Protein AF-A0A1L9NI85-F1 (afdb_monomer)

Mean predicted aligned error: 7.77 Å

Secondary structure (DSSP, 8-state):
--TT----HHHHHHHHHHHHHHHHHHHHHTTT------HHHHHHHHHHHTT---HHHHHHHHHHHHHHTT-TT-HHHHS-HHHHHHHHHHHHHHHHT----SS-GGGGGT--HHHHHHHHHHHHHHHHHHHHHHHHTTTSPPP-SHHHHHHHHHHHHHHHHHHHHHH-TT---

Solvent-accessible surface area (backbone atoms only — not comparable to full-atom values): 10188 Å² total; per-residue (Å²): 128,87,91,81,77,86,72,50,73,68,55,49,54,52,51,50,54,51,51,55,51,51,51,52,49,52,38,59,74,48,71,67,60,82,83,77,80,67,30,66,67,55,31,53,53,49,35,58,73,69,68,53,90,49,64,69,37,54,52,42,21,49,53,42,57,59,51,34,74,74,37,93,82,41,50,78,81,77,47,56,40,57,45,54,19,48,23,25,45,58,51,21,25,61,75,72,67,51,84,71,72,86,75,76,62,52,50,84,61,79,33,53,71,65,60,38,51,51,46,42,53,55,52,60,45,45,60,59,50,50,50,51,52,52,59,71,45,57,96,51,83,80,63,87,47,70,68,50,39,52,53,50,52,52,52,50,51,54,51,54,58,49,52,56,49,69,77,45,80,81,79,74,136

Nearest PDB structures (foldseek):
  8bya-assembly1_B  TM=6.685E-01  e=4.775E-02  Homo sapiens
  6kvg-assembly1_A  TM=7.499E-01  e=9.444E-02  Homo sapiens
  8s0d-assembly1_F  TM=5.934E-01  e=5.499E-01  Homo sapiens
  8tno-assembly1_A  TM=3.853E-01  e=4.503E+00  synthetic construct
  1yvi-assembly1_A  TM=2.267E-01  e=9.979E+00  Oryza sativa

pLDDT: mean 89.38, std 11.85, range [40.28, 98.25]

Organism: Aspergillus tubingensis (strain CBS 134.48) (NCBI:txid767770)

Radius of gyration: 22.57 Å; Cα contacts (8 Å, |Δi|>4): 112; chains: 1; bounding box: 52×56×50 Å

InterPro domains:
  IPR036915 Cyclin-like superfamily [SSF47954] (38-139)
  IPR043198 Cyclin/Cyclin-like subunit Ssn8 [PTHR10026] (11-125)

Foldseek 3Di:
DPPPDDDDPVNVVVVVVVVVVVVVVVCVVVVVPPDDDALLVVLVVVCVVQVPPDPQLSVQLVVLSVLLCVFPVVLRVPDDSLLSSLLSSVLSCVVVVNDTDPDPVSVVSVYDPVSSVVNNVRSVCSVVVVVVVCVVCPVHDDDPDPVSVVVVVVVVVVVVVVVVCVVCVPDDD

Structure (mmCIF, N/CA/C/O backbone):
data_AF-A0A1L9NI85-F1
#
_entry.id   AF-A0A1L9NI85-F1
#
loop_
_atom_site.group_PDB
_atom_site.id
_atom_site.type_symbol
_atom_site.label_atom_id
_atom_site.label_alt_id
_atom_site.label_comp_id
_atom_site.label_asym_id
_atom_site.label_entity_id
_atom_site.label_seq_id
_atom_site.pdbx_PDB_ins_code
_atom_site.Cartn_x
_atom_site.Cartn_y
_atom_site.Cartn_z
_atom_site.occupancy
_atom_site.B_iso_or_equiv
_atom_site.auth_seq_id
_atom_site.auth_comp_id
_atom_site.auth_asym_id
_atom_site.auth_atom_id
_atom_site.pdbx_PDB_model_num
ATOM 1 N N . MET A 1 1 ? 30.232 18.236 -6.571 1.00 40.28 1 MET A N 1
ATOM 2 C CA . MET A 1 1 ? 29.540 17.845 -7.820 1.00 40.28 1 MET A CA 1
ATOM 3 C C . MET A 1 1 ? 29.720 16.343 -7.967 1.00 40.28 1 MET A C 1
ATOM 5 O O . MET A 1 1 ? 30.781 15.890 -7.560 1.00 40.28 1 MET A O 1
ATOM 9 N N . PRO A 1 2 ? 28.742 15.550 -8.432 1.00 54.28 2 PRO A N 1
ATOM 10 C CA . PRO A 1 2 ? 28.998 14.132 -8.658 1.00 54.28 2 PRO A CA 1
ATOM 11 C C . PRO A 1 2 ? 29.964 14.009 -9.848 1.00 54.28 2 PRO A C 1
ATOM 13 O O . PRO A 1 2 ? 29.634 14.435 -10.948 1.00 54.28 2 PRO A O 1
ATOM 16 N N . GLU A 1 3 ? 31.172 13.499 -9.606 1.00 55.34 3 GLU A N 1
ATOM 17 C CA . GLU A 1 3 ? 32.305 13.498 -10.553 1.00 55.34 3 GLU A CA 1
ATOM 18 C C . GLU A 1 3 ? 32.257 12.370 -11.604 1.00 55.34 3 GLU A C 1
ATOM 20 O O . GLU A 1 3 ? 33.180 12.236 -12.399 1.00 55.34 3 GLU A O 1
ATOM 25 N N . SER A 1 4 ? 31.208 11.541 -11.631 1.00 56.03 4 SER A N 1
ATOM 26 C CA . SER A 1 4 ? 31.224 10.272 -12.379 1.00 56.03 4 SER A CA 1
ATOM 27 C C . SER A 1 4 ? 30.097 10.068 -13.396 1.00 56.03 4 SER A C 1
ATOM 29 O O . SER A 1 4 ? 30.007 8.986 -13.972 1.00 56.03 4 SER A O 1
ATOM 31 N N . TYR A 1 5 ? 29.249 11.067 -13.660 1.00 62.16 5 TYR A N 1
ATOM 32 C CA . TYR A 1 5 ? 28.158 10.930 -14.634 1.00 62.16 5 TYR A CA 1
ATOM 33 C C . TYR A 1 5 ? 28.272 11.971 -15.752 1.00 62.16 5 TYR A C 1
ATOM 35 O O . TYR A 1 5 ? 27.658 13.036 -15.709 1.00 62.16 5 TYR A O 1
ATOM 43 N N . HIS A 1 6 ? 29.097 11.662 -16.754 1.00 68.62 6 HIS A N 1
ATOM 44 C CA . HIS A 1 6 ? 29.185 12.424 -17.997 1.00 68.62 6 HIS A CA 1
ATOM 45 C C . HIS A 1 6 ? 28.263 11.792 -19.047 1.00 68.62 6 HIS A C 1
ATOM 47 O O . HIS A 1 6 ? 28.628 10.815 -19.693 1.00 68.62 6 HIS A O 1
ATOM 53 N N . LEU A 1 7 ? 27.062 12.349 -19.208 1.00 76.38 7 LEU A N 1
ATOM 54 C CA . LEU A 1 7 ? 26.191 12.078 -20.356 1.00 76.38 7 LEU A CA 1
ATOM 55 C C . LEU A 1 7 ? 26.631 12.945 -21.533 1.00 76.38 7 LEU A 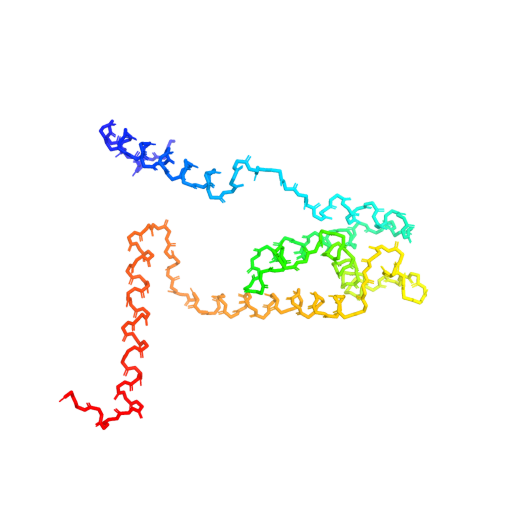C 1
ATOM 57 O O . LEU A 1 7 ? 26.810 14.154 -21.371 1.00 76.38 7 LEU A O 1
ATOM 61 N N . THR A 1 8 ? 26.757 12.359 -22.722 1.00 87.00 8 THR A N 1
ATOM 62 C CA . THR A 1 8 ? 26.893 13.172 -23.935 1.00 87.00 8 THR A CA 1
ATOM 63 C C . THR A 1 8 ? 25.572 13.896 -24.219 1.00 87.00 8 THR A C 1
ATOM 65 O O . THR A 1 8 ? 24.501 13.417 -23.836 1.00 87.00 8 THR A O 1
ATOM 68 N N . GLU A 1 9 ? 25.609 15.046 -24.904 1.00 86.00 9 GLU A N 1
ATOM 69 C CA . GLU A 1 9 ? 24.370 15.721 -25.331 1.00 86.00 9 GLU A CA 1
ATOM 70 C C . GLU A 1 9 ? 23.488 14.789 -26.177 1.00 86.00 9 GLU A C 1
ATOM 72 O O . GLU A 1 9 ? 22.269 14.769 -26.010 1.00 86.00 9 GLU A O 1
ATOM 77 N N . GLY A 1 10 ? 24.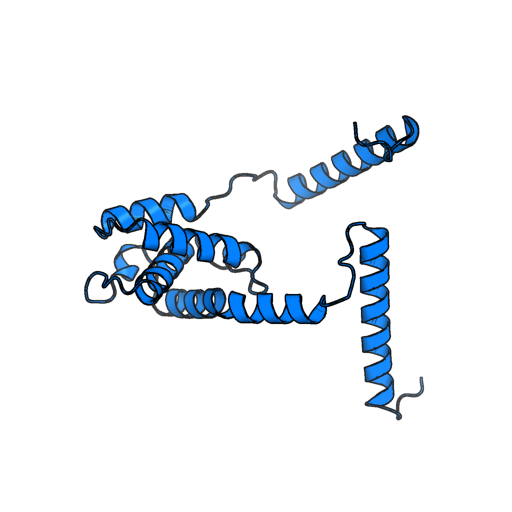102 13.969 -27.039 1.00 90.38 10 GLY A N 1
ATOM 78 C CA . GLY A 1 10 ? 23.397 12.979 -27.853 1.00 90.38 10 GLY A CA 1
ATOM 79 C C . GLY A 1 10 ? 22.656 11.943 -27.007 1.00 90.38 10 GLY A C 1
ATOM 80 O O . GLY A 1 10 ? 21.459 11.727 -27.213 1.00 90.38 10 GLY A O 1
ATOM 81 N N . ASP A 1 11 ? 23.330 11.365 -26.011 1.00 88.12 11 ASP A N 1
ATOM 82 C CA . ASP A 1 11 ? 22.733 10.374 -25.110 1.00 88.12 11 ASP A CA 1
ATOM 83 C C . ASP A 1 11 ? 21.637 10.991 -24.238 1.00 88.12 11 ASP A C 1
ATOM 85 O O . ASP A 1 11 ? 20.581 10.387 -24.043 1.00 88.12 11 ASP A O 1
ATOM 89 N N . TYR A 1 12 ? 21.840 12.223 -23.763 1.00 89.31 12 TYR A N 1
ATOM 90 C CA . TYR A 1 12 ? 20.821 12.964 -23.024 1.00 89.31 12 TYR A CA 1
ATOM 91 C C . TYR A 1 12 ? 19.552 13.157 -23.864 1.00 89.31 12 TYR A C 1
ATOM 93 O O . TYR A 1 12 ? 18.442 12.867 -23.404 1.00 89.31 12 TYR A O 1
ATOM 101 N N . HIS A 1 13 ? 19.698 13.612 -25.113 1.00 93.19 13 HIS A N 1
ATOM 102 C CA . HIS A 1 13 ? 18.565 13.788 -26.017 1.00 93.19 13 HIS A CA 1
ATOM 103 C C . HIS A 1 13 ? 17.859 12.461 -26.315 1.00 93.19 13 HIS A C 1
ATOM 105 O O . HIS A 1 13 ? 16.625 12.418 -26.300 1.00 93.19 13 HIS A O 1
ATOM 111 N N . ALA A 1 14 ? 18.614 11.380 -26.522 1.00 92.50 14 ALA A N 1
ATOM 112 C CA . ALA A 1 14 ? 18.058 10.049 -26.739 1.00 92.50 14 ALA A CA 1
ATOM 113 C C . ALA A 1 14 ? 17.253 9.554 -25.521 1.00 92.50 14 ALA A C 1
ATOM 115 O O . ALA A 1 14 ? 16.086 9.181 -25.669 1.00 92.50 14 ALA A O 1
ATOM 116 N N . GLN A 1 15 ? 17.814 9.627 -24.308 1.00 90.56 15 GLN A N 1
ATOM 117 C CA . GLN A 1 15 ? 17.128 9.219 -23.073 1.00 90.56 15 GLN A CA 1
ATOM 118 C C . GLN A 1 15 ? 15.877 10.061 -22.801 1.00 90.56 15 GLN A C 1
ATOM 120 O O . GLN A 1 15 ? 14.836 9.527 -22.414 1.00 90.56 15 GLN A O 1
ATOM 125 N N . ARG A 1 16 ? 15.932 11.370 -23.070 1.00 94.19 16 ARG A N 1
ATOM 126 C CA . ARG A 1 16 ? 14.770 12.258 -22.939 1.00 94.19 16 ARG A CA 1
ATOM 127 C C . ARG A 1 16 ? 13.625 11.846 -23.866 1.00 94.19 16 ARG A C 1
ATOM 129 O O . ARG A 1 16 ? 12.470 11.867 -23.448 1.00 94.19 16 ARG A O 1
ATOM 136 N N . LEU A 1 17 ? 13.919 11.475 -25.113 1.00 96.56 17 LEU A N 1
ATOM 137 C CA . LEU A 1 17 ? 12.899 10.999 -26.056 1.00 96.56 17 LEU A CA 1
ATOM 138 C C . LEU A 1 17 ? 12.264 9.680 -25.595 1.00 96.56 17 LEU A C 1
ATOM 140 O O . LEU A 1 17 ? 11.051 9.512 -25.724 1.00 96.56 17 LEU A O 1
ATOM 144 N N . ILE A 1 18 ? 13.060 8.774 -25.019 1.00 94.94 18 ILE A N 1
ATOM 145 C CA . ILE A 1 18 ? 12.561 7.528 -24.423 1.00 94.94 18 ILE A CA 1
ATOM 146 C C . ILE A 1 18 ? 11.624 7.835 -23.248 1.00 94.94 18 ILE A C 1
ATOM 148 O O . ILE A 1 18 ? 10.513 7.307 -23.210 1.00 94.94 18 ILE A O 1
ATOM 152 N N . LEU A 1 19 ? 12.018 8.734 -22.341 1.00 95.19 19 LEU A N 1
ATOM 153 C CA . LEU A 1 19 ? 11.204 9.128 -21.188 1.00 95.19 19 LEU A CA 1
ATOM 154 C C . LEU A 1 19 ? 9.847 9.706 -21.616 1.00 95.19 19 LEU A C 1
ATOM 156 O O . LEU A 1 19 ? 8.816 9.256 -21.123 1.00 95.19 19 LEU A O 1
ATOM 160 N N . LEU A 1 20 ? 9.826 10.623 -22.589 1.00 97.56 20 LEU A N 1
ATOM 161 C CA . LEU A 1 20 ? 8.582 11.209 -23.117 1.00 97.56 20 LEU A CA 1
ATOM 162 C C . LEU A 1 20 ? 7.678 10.166 -23.790 1.00 97.56 20 LEU A C 1
ATOM 164 O O . LEU A 1 20 ? 6.447 10.234 -23.705 1.00 97.56 20 LEU A O 1
ATOM 168 N N . ARG A 1 21 ? 8.278 9.180 -24.466 1.00 97.75 21 ARG A N 1
ATOM 169 C CA . ARG A 1 21 ? 7.533 8.064 -25.057 1.00 97.75 21 ARG A CA 1
ATOM 170 C C . ARG A 1 21 ? 6.901 7.191 -23.975 1.00 97.75 21 ARG A C 1
ATOM 172 O O . ARG A 1 21 ? 5.728 6.848 -24.107 1.00 97.75 21 ARG A O 1
ATOM 179 N N . ILE A 1 22 ? 7.651 6.841 -22.931 1.00 97.19 22 ILE A N 1
ATOM 180 C CA . ILE A 1 22 ? 7.150 6.052 -21.797 1.00 97.19 22 ILE A CA 1
ATOM 181 C C . ILE A 1 22 ? 6.030 6.810 -21.081 1.00 97.19 22 ILE A C 1
ATOM 183 O O . ILE A 1 22 ? 4.962 6.244 -20.866 1.00 97.19 22 ILE A O 1
ATOM 187 N N . GLU A 1 23 ? 6.220 8.099 -20.800 1.00 97.62 23 GLU A N 1
ATOM 188 C CA . GLU A 1 23 ? 5.194 8.964 -20.207 1.00 97.62 23 GLU A CA 1
ATOM 189 C C . GLU A 1 23 ? 3.902 8.950 -21.035 1.00 97.62 23 GLU A C 1
ATOM 191 O O . GLU A 1 23 ? 2.816 8.719 -20.504 1.00 97.62 23 GLU A O 1
ATOM 196 N N . SER A 1 24 ? 4.015 9.090 -22.358 1.00 97.88 24 SER A N 1
ATOM 197 C CA . SER A 1 24 ? 2.861 9.027 -23.262 1.00 97.88 24 SER A CA 1
ATOM 198 C C . SER A 1 24 ? 2.148 7.670 -23.216 1.00 97.88 24 SER A C 1
ATOM 200 O O . SER A 1 24 ? 0.922 7.613 -23.317 1.00 97.88 24 SER A O 1
ATOM 202 N N . ILE A 1 25 ? 2.892 6.568 -23.072 1.00 98.25 25 ILE A N 1
ATOM 203 C CA . ILE A 1 25 ? 2.319 5.223 -22.925 1.00 98.25 25 ILE A CA 1
ATOM 204 C C . ILE A 1 25 ? 1.574 5.109 -21.591 1.00 98.25 25 ILE A C 1
ATOM 206 O O . ILE A 1 25 ? 0.432 4.648 -21.589 1.00 98.25 25 ILE A O 1
ATOM 210 N N . ILE A 1 26 ? 2.169 5.574 -20.487 1.00 97.62 26 ILE A N 1
ATOM 211 C CA . ILE A 1 26 ? 1.551 5.564 -19.153 1.00 97.62 26 ILE A CA 1
ATOM 212 C C . ILE A 1 26 ? 0.247 6.368 -19.176 1.00 97.62 26 ILE A C 1
ATOM 214 O O . ILE A 1 26 ? -0.807 5.831 -18.840 1.00 97.62 26 ILE A O 1
ATOM 218 N N . LEU A 1 27 ? 0.281 7.614 -19.657 1.00 97.94 27 LEU A N 1
ATOM 219 C CA . LEU A 1 27 ? -0.897 8.485 -19.721 1.00 97.94 27 LEU A CA 1
ATOM 220 C C . LEU A 1 27 ? -2.023 7.880 -20.563 1.00 97.94 27 LEU A C 1
ATOM 222 O O . LEU A 1 27 ? -3.176 7.877 -20.137 1.00 97.94 27 LEU A O 1
ATOM 226 N N . ARG A 1 28 ? -1.702 7.319 -21.735 1.00 97.75 28 ARG A N 1
ATOM 227 C CA . ARG A 1 28 ? -2.702 6.657 -22.586 1.00 97.75 28 ARG A CA 1
ATOM 228 C C . ARG A 1 28 ? -3.290 5.415 -21.927 1.00 97.75 28 ARG A C 1
ATOM 230 O O . ARG A 1 28 ? -4.490 5.195 -22.047 1.00 97.75 28 ARG A O 1
ATOM 237 N N . THR A 1 29 ? -2.467 4.627 -21.239 1.00 97.44 29 THR A N 1
ATOM 238 C CA . THR A 1 29 ? -2.911 3.415 -20.533 1.00 97.44 29 THR A CA 1
ATOM 239 C C . THR A 1 29 ? -3.854 3.758 -19.384 1.00 97.44 29 THR A C 1
ATOM 241 O O . THR A 1 29 ? -4.860 3.086 -19.194 1.00 97.44 29 THR A O 1
ATOM 244 N N . LEU A 1 30 ? -3.584 4.858 -18.678 1.00 95.62 30 LEU A N 1
ATOM 245 C CA . LEU A 1 30 ? -4.450 5.389 -17.625 1.00 95.62 30 LEU A CA 1
ATOM 246 C C . LEU A 1 30 ? -5.695 6.121 -18.164 1.00 95.62 30 LEU A C 1
ATOM 248 O O . LEU A 1 30 ? -6.474 6.663 -17.383 1.00 95.62 30 LEU A O 1
ATOM 252 N N . GLY A 1 31 ? -5.879 6.213 -19.488 1.00 96.81 31 GLY A N 1
ATOM 253 C CA . GLY A 1 31 ? -6.958 7.005 -20.085 1.00 96.81 31 GLY A CA 1
ATOM 254 C C . GLY A 1 31 ? -6.879 8.492 -19.724 1.00 96.81 31 GLY A C 1
ATOM 255 O O . GLY A 1 31 ? -7.906 9.158 -19.647 1.00 96.81 31 GLY A O 1
ATOM 256 N N . PHE A 1 32 ? -5.669 9.000 -19.467 1.00 96.25 32 PHE A N 1
ATOM 257 C CA . PHE A 1 32 ? -5.383 10.340 -18.945 1.00 96.25 32 PHE A CA 1
ATOM 258 C C . PHE A 1 32 ? -6.016 10.644 -17.576 1.00 96.25 32 PHE A C 1
ATOM 260 O O . PHE A 1 32 ? -6.039 11.800 -17.153 1.00 96.25 32 PHE A O 1
ATOM 267 N N . ASN A 1 33 ? -6.480 9.626 -16.846 1.00 95.44 33 ASN A N 1
ATOM 268 C CA . ASN A 1 33 ? -6.904 9.784 -15.465 1.00 95.44 33 ASN A CA 1
ATOM 269 C C . ASN A 1 33 ? -5.701 9.641 -14.522 1.00 95.44 33 ASN A C 1
ATOM 271 O O . ASN A 1 33 ? -5.273 8.537 -14.195 1.00 95.44 33 ASN A O 1
ATOM 275 N N . THR A 1 34 ? -5.159 10.775 -14.083 1.00 94.94 34 THR A N 1
ATOM 276 C CA . THR A 1 34 ? -4.056 10.838 -13.112 1.00 94.94 34 THR A CA 1
ATOM 277 C C . THR A 1 34 ? -4.535 11.128 -11.689 1.00 94.94 34 THR A C 1
ATOM 279 O O . THR A 1 34 ? -3.716 11.361 -10.801 1.00 94.94 34 THR A O 1
ATOM 282 N N . HIS A 1 35 ? -5.851 11.177 -11.461 1.00 93.19 35 HIS A N 1
ATOM 283 C CA . HIS A 1 35 ? -6.402 11.429 -10.139 1.00 93.19 35 HIS A CA 1
ATOM 284 C C . HIS A 1 35 ? -6.348 10.150 -9.301 1.00 93.19 35 HIS A C 1
ATOM 286 O O . HIS A 1 35 ? -6.956 9.138 -9.650 1.00 93.19 35 HIS A O 1
ATOM 292 N N . VAL A 1 36 ? -5.668 10.219 -8.159 1.00 89.75 36 VAL A N 1
ATOM 293 C CA . VAL A 1 36 ? -5.587 9.123 -7.190 1.00 89.75 36 VAL A CA 1
ATOM 294 C C . VAL A 1 36 ? -6.193 9.560 -5.862 1.00 89.75 36 VAL A C 1
ATOM 296 O O . VAL A 1 36 ? -5.901 10.643 -5.359 1.00 89.75 36 VAL A O 1
ATOM 299 N N . ALA A 1 37 ? -7.042 8.712 -5.287 1.00 88.25 37 ALA A N 1
ATOM 300 C CA . ALA A 1 37 ? -7.563 8.898 -3.939 1.00 88.25 37 ALA A CA 1
ATOM 301 C C . ALA A 1 37 ? -6.706 8.077 -2.969 1.00 88.25 37 ALA A C 1
ATOM 303 O O . ALA A 1 37 ? -6.763 6.849 -2.971 1.00 88.25 37 ALA A O 1
ATOM 304 N N . LEU A 1 38 ? -5.879 8.752 -2.168 1.00 91.12 38 LEU A N 1
ATOM 305 C CA . LEU A 1 38 ? -4.997 8.087 -1.210 1.00 91.12 38 LEU A CA 1
ATOM 306 C C . LEU A 1 38 ? -5.696 7.891 0.148 1.00 91.12 38 LEU A C 1
ATOM 308 O O . LEU A 1 38 ? -6.373 8.806 0.626 1.00 91.12 38 LEU A O 1
ATOM 312 N N . PRO A 1 39 ? -5.505 6.736 0.811 1.00 96.06 39 PRO A N 1
ATOM 313 C CA . PRO A 1 39 ? -6.169 6.413 2.073 1.00 96.06 39 PRO A CA 1
ATOM 314 C C . PRO A 1 39 ? -5.641 7.224 3.266 1.00 96.06 39 PRO A C 1
ATOM 316 O O . PRO A 1 39 ? -6.297 7.274 4.299 1.00 96.06 39 PRO A O 1
ATOM 319 N N . HIS A 1 40 ? -4.483 7.882 3.155 1.00 96.19 40 HIS A N 1
ATOM 320 C CA . HIS A 1 40 ? -3.806 8.560 4.270 1.00 96.19 40 HIS A CA 1
ATOM 321 C C . HIS A 1 40 ? -4.635 9.679 4.900 1.00 96.19 40 HIS A C 1
ATOM 323 O O . HIS A 1 40 ? -4.793 9.727 6.119 1.00 96.19 40 HIS A O 1
ATOM 329 N N . THR A 1 41 ? -5.191 10.573 4.080 1.00 94.31 41 THR A N 1
ATOM 330 C CA . THR A 1 41 ? -6.040 11.665 4.578 1.00 94.31 41 THR A CA 1
ATOM 331 C C . THR A 1 41 ? -7.329 11.116 5.181 1.00 94.31 41 THR A C 1
ATOM 333 O O . THR A 1 41 ? -7.733 11.555 6.254 1.00 94.31 41 THR A O 1
ATOM 336 N N . ILE A 1 42 ? -7.923 10.109 4.535 1.00 95.56 42 ILE A N 1
ATOM 337 C CA . ILE A 1 42 ? -9.132 9.426 5.010 1.00 95.56 42 ILE A CA 1
ATOM 338 C C . ILE A 1 42 ? -8.878 8.793 6.383 1.00 95.56 42 ILE A C 1
ATOM 340 O O . ILE A 1 42 ? -9.666 8.983 7.306 1.00 95.56 42 ILE A O 1
ATOM 344 N N . ALA A 1 43 ? -7.741 8.116 6.557 1.00 96.69 43 ALA A N 1
ATOM 345 C CA . ALA A 1 43 ? -7.373 7.474 7.810 1.00 96.69 43 ALA A CA 1
ATOM 346 C C . ALA A 1 43 ? -7.214 8.480 8.960 1.00 96.69 43 ALA A C 1
ATOM 348 O O . ALA A 1 43 ? -7.666 8.214 10.072 1.00 96.69 43 ALA A O 1
ATOM 349 N N . LEU A 1 44 ? -6.633 9.658 8.703 1.00 94.94 44 LEU A N 1
ATOM 350 C CA . LEU A 1 44 ? -6.564 10.724 9.709 1.00 94.94 44 LEU A CA 1
ATOM 351 C C . LEU A 1 44 ? -7.955 11.225 10.104 1.00 94.94 44 LEU A C 1
ATOM 353 O O . LEU A 1 44 ? -8.223 11.393 11.293 1.00 94.94 44 LEU A O 1
ATOM 357 N N . THR A 1 45 ? -8.848 11.428 9.132 1.00 94.94 45 THR A N 1
ATOM 358 C CA . THR A 1 45 ? -10.237 11.813 9.409 1.00 94.94 45 THR A CA 1
ATOM 359 C C . THR A 1 45 ? -10.953 10.742 10.229 1.00 94.94 45 THR A C 1
ATOM 361 O O . THR A 1 45 ? -11.589 11.069 11.225 1.00 94.94 45 THR A O 1
ATOM 364 N N . TYR A 1 46 ? -10.797 9.462 9.891 1.00 95.75 46 TYR A N 1
ATOM 365 C CA . TYR A 1 46 ? -11.425 8.365 10.632 1.00 95.75 46 TYR A CA 1
ATOM 366 C C . TYR A 1 46 ? -10.878 8.233 12.056 1.00 95.75 46 TYR A C 1
ATOM 368 O O . TYR A 1 46 ? -11.658 8.064 12.989 1.00 95.75 46 TYR A O 1
ATOM 376 N N . LEU A 1 47 ? -9.565 8.393 12.264 1.00 94.94 47 LEU A N 1
ATOM 377 C CA . LEU A 1 47 ? -8.971 8.434 13.607 1.00 94.94 47 LEU A CA 1
ATOM 378 C C . LEU A 1 47 ? -9.550 9.572 14.460 1.00 94.94 47 LEU A C 1
ATOM 380 O O . LEU A 1 47 ? -9.819 9.375 15.646 1.00 94.94 47 LEU A O 1
ATOM 384 N N . GLN A 1 48 ? -9.776 10.745 13.859 1.00 93.00 48 GLN A N 1
ATOM 385 C CA . GLN A 1 48 ? -10.431 11.870 14.528 1.00 93.00 48 GLN A CA 1
ATOM 386 C C . GLN A 1 48 ? -11.891 11.550 14.867 1.00 93.00 48 GLN A C 1
ATOM 388 O O . GLN A 1 48 ? -12.310 11.781 16.000 1.00 93.00 48 GLN A O 1
ATOM 393 N N . THR A 1 49 ? -12.649 10.976 13.927 1.00 93.12 49 THR A N 1
ATOM 394 C CA . THR A 1 49 ? -14.045 10.557 14.138 1.00 93.12 49 THR A CA 1
ATOM 395 C C . THR A 1 49 ? -14.172 9.510 15.246 1.00 93.12 49 THR A C 1
ATOM 397 O O . THR A 1 49 ? -15.093 9.585 16.054 1.00 93.12 49 THR A O 1
ATOM 400 N N . LEU A 1 50 ? -13.227 8.571 15.331 1.00 92.44 50 LEU A N 1
ATOM 401 C CA . LEU A 1 50 ? -13.166 7.549 16.382 1.00 92.44 50 LEU A CA 1
ATOM 402 C C . LEU A 1 50 ? -12.671 8.089 17.733 1.00 92.44 50 LEU A C 1
ATOM 404 O O . LEU A 1 50 ? -12.632 7.343 18.710 1.00 92.44 50 LEU A O 1
ATOM 408 N N . GLY A 1 51 ? -12.272 9.362 17.805 1.00 90.00 51 GLY A N 1
ATOM 409 C CA . GLY A 1 51 ? -11.779 9.976 19.032 1.00 90.00 51 GLY A CA 1
ATOM 410 C C . GLY A 1 51 ? -10.453 9.384 19.510 1.00 90.00 51 GLY A C 1
ATOM 411 O O . GLY A 1 51 ? -10.247 9.254 20.714 1.00 90.00 51 GLY A O 1
ATOM 412 N N . VAL A 1 52 ? -9.556 9.011 18.588 1.00 86.19 52 VAL A N 1
ATOM 413 C CA . VAL A 1 52 ? -8.239 8.431 18.899 1.00 86.19 52 VAL A CA 1
ATOM 414 C C . VAL A 1 52 ? -7.156 9.515 18.800 1.00 86.19 52 VAL A C 1
ATOM 416 O O . VAL A 1 52 ? -6.624 9.754 17.717 1.00 86.19 52 VAL A O 1
ATOM 419 N N . PRO A 1 53 ? -6.753 10.171 19.908 1.00 72.94 53 PRO A N 1
ATOM 420 C CA . PRO A 1 53 ? -5.767 11.257 19.878 1.00 72.94 53 PRO A CA 1
ATOM 421 C C . PRO A 1 53 ? -4.305 10.771 19.809 1.00 72.94 53 PRO A C 1
ATOM 423 O O . PRO A 1 53 ? -3.383 11.539 20.079 1.00 72.94 53 PRO A O 1
ATOM 426 N N . SER A 1 54 ? -4.058 9.494 19.503 1.00 83.56 54 SER A N 1
ATOM 427 C CA . SER A 1 54 ? -2.721 8.899 19.589 1.00 83.56 54 SER A CA 1
ATOM 428 C C . SER A 1 54 ? -1.915 9.112 18.308 1.00 83.56 54 SER A C 1
ATOM 430 O O . SER A 1 54 ? -2.166 8.469 17.286 1.00 83.56 54 SER A O 1
ATOM 432 N N . SER A 1 55 ? -0.881 9.954 18.387 1.00 90.62 55 SER A N 1
ATOM 433 C CA . SER A 1 55 ? 0.108 10.109 17.312 1.00 90.62 55 SER A CA 1
ATOM 434 C C . SER A 1 55 ? 0.816 8.792 16.988 1.00 90.62 55 SER A C 1
ATOM 436 O O . SER A 1 55 ? 1.098 8.529 15.824 1.00 90.62 55 SER A O 1
ATOM 438 N N . ALA A 1 56 ? 1.029 7.923 17.982 1.00 95.12 56 ALA A N 1
ATOM 439 C CA . ALA A 1 56 ? 1.626 6.605 17.775 1.00 95.12 56 ALA A CA 1
ATOM 440 C C . ALA A 1 56 ? 0.754 5.707 16.881 1.00 95.12 56 ALA A C 1
ATOM 442 O O . ALA A 1 56 ? 1.275 5.048 15.984 1.00 95.12 56 ALA A O 1
ATOM 443 N N . VAL A 1 57 ? -0.573 5.725 17.071 1.00 96.06 57 VAL A N 1
ATOM 444 C CA . VAL A 1 57 ? -1.500 4.994 16.189 1.00 96.06 57 VAL A CA 1
ATOM 445 C C . VAL A 1 57 ? -1.467 5.590 14.786 1.00 96.06 57 VAL A C 1
ATOM 447 O O . VAL A 1 57 ? -1.334 4.842 13.826 1.00 96.06 57 VAL A O 1
ATOM 450 N N . ALA A 1 58 ? -1.520 6.918 14.651 1.00 96.25 58 ALA A N 1
ATOM 451 C CA . ALA A 1 58 ? -1.472 7.575 13.344 1.00 96.25 58 ALA A CA 1
ATOM 452 C C . ALA A 1 58 ? -0.179 7.261 12.568 1.00 96.25 58 ALA A C 1
ATOM 454 O O . ALA A 1 58 ? -0.228 6.960 11.378 1.00 96.25 58 ALA A O 1
ATOM 455 N N . HIS A 1 59 ? 0.974 7.267 13.241 1.00 97.12 59 HIS A N 1
ATOM 456 C CA . HIS A 1 59 ? 2.246 6.873 12.633 1.00 97.12 59 HIS A CA 1
ATOM 457 C C . HIS A 1 59 ? 2.196 5.421 12.157 1.00 97.12 59 HIS A C 1
ATOM 459 O O . HIS A 1 59 ? 2.526 5.133 11.008 1.00 97.12 59 HIS A O 1
ATOM 465 N N . ARG A 1 60 ? 1.703 4.516 13.008 1.00 97.50 60 ARG A N 1
ATOM 466 C CA . ARG A 1 60 ? 1.633 3.094 12.677 1.00 97.50 60 ARG A CA 1
ATOM 467 C C . ARG A 1 60 ? 0.641 2.789 11.550 1.00 97.50 60 ARG A C 1
ATOM 469 O O . ARG A 1 60 ? 0.901 1.933 10.712 1.00 97.50 60 ARG A O 1
ATOM 476 N N . VAL A 1 61 ? -0.457 3.537 11.474 1.00 98.00 61 VAL A N 1
ATOM 477 C CA . VAL A 1 61 ? -1.389 3.531 10.337 1.00 98.00 61 VAL A CA 1
ATOM 478 C C . VAL A 1 61 ? -0.658 3.868 9.039 1.00 98.00 61 VAL A C 1
ATOM 480 O O . VAL A 1 61 ? -0.772 3.134 8.060 1.00 98.00 61 VAL A O 1
ATOM 483 N N . PHE A 1 62 ? 0.133 4.942 9.029 1.00 97.44 62 PHE A N 1
ATOM 484 C CA . PHE A 1 62 ? 0.872 5.367 7.838 1.00 97.44 62 PHE A CA 1
ATOM 485 C C . PHE A 1 62 ? 1.930 4.341 7.427 1.00 97.44 62 PHE A C 1
ATOM 487 O O . PHE A 1 62 ? 2.103 4.095 6.236 1.00 97.44 62 PHE A O 1
ATOM 494 N N . GLU A 1 63 ? 2.602 3.703 8.387 1.00 97.38 63 GLU A N 1
ATOM 495 C CA . GLU A 1 63 ? 3.541 2.609 8.116 1.00 97.38 63 GLU A CA 1
ATOM 496 C C . GLU A 1 63 ? 2.861 1.441 7.385 1.00 97.38 63 GLU A C 1
ATOM 498 O O . GLU A 1 63 ? 3.388 0.964 6.375 1.00 97.38 63 GLU A O 1
ATOM 503 N N . HIS A 1 64 ? 1.667 1.028 7.828 1.00 98.00 64 HIS A N 1
ATOM 504 C CA . HIS A 1 64 ? 0.883 -0.015 7.153 1.00 98.00 64 HIS A CA 1
ATOM 505 C C . HIS A 1 64 ? 0.429 0.414 5.758 1.00 98.00 64 HIS A C 1
ATOM 507 O O . HIS A 1 64 ? 0.612 -0.334 4.797 1.00 98.00 64 HIS A O 1
ATOM 513 N N . LEU A 1 65 ? -0.103 1.632 5.615 1.00 97.62 65 LEU A N 1
ATOM 514 C CA . LEU A 1 65 ? -0.556 2.158 4.324 1.00 97.62 65 LEU A CA 1
ATOM 515 C C . LEU A 1 65 ? 0.586 2.292 3.310 1.00 97.62 65 LEU A C 1
ATOM 517 O O . LEU A 1 65 ? 0.388 1.991 2.133 1.00 97.62 65 LEU A O 1
ATOM 521 N N . ASN A 1 66 ? 1.769 2.721 3.751 1.00 96.56 66 ASN A N 1
ATOM 522 C CA . ASN A 1 66 ? 2.949 2.842 2.895 1.00 96.56 66 ASN A CA 1
ATOM 523 C C . ASN A 1 66 ? 3.484 1.468 2.488 1.00 96.56 66 ASN A C 1
ATOM 525 O O . ASN A 1 66 ? 3.821 1.260 1.326 1.00 96.56 66 ASN A O 1
ATOM 529 N N . SER A 1 67 ? 3.521 0.515 3.422 1.00 95.94 67 SER A N 1
ATOM 530 C CA . SER A 1 67 ? 3.973 -0.850 3.137 1.00 95.94 67 SER A CA 1
ATOM 531 C C . SER A 1 67 ? 3.026 -1.560 2.167 1.00 95.94 67 SER A C 1
ATOM 533 O O . SER A 1 67 ? 3.475 -2.252 1.259 1.00 95.94 67 SER A O 1
ATOM 535 N N . ALA A 1 68 ? 1.717 -1.333 2.291 1.00 95.88 68 ALA A N 1
ATOM 536 C CA . ALA A 1 68 ? 0.709 -1.925 1.417 1.00 95.88 68 ALA A CA 1
ATOM 537 C C . ALA A 1 68 ? 0.844 -1.521 -0.068 1.00 95.88 68 ALA A C 1
ATOM 539 O O . ALA A 1 68 ? 0.381 -2.271 -0.926 1.00 95.88 68 ALA A O 1
ATOM 540 N N . LEU A 1 69 ? 1.510 -0.402 -0.394 1.00 93.44 69 LEU A N 1
ATOM 541 C CA . LEU A 1 69 ? 1.840 -0.037 -1.784 1.00 93.44 69 LEU A CA 1
ATOM 542 C C . LEU A 1 69 ? 2.803 -1.033 -2.442 1.00 93.44 69 LEU A C 1
ATOM 544 O O . LEU A 1 69 ? 2.800 -1.181 -3.660 1.00 93.44 69 LEU A O 1
ATOM 548 N N . LEU A 1 70 ? 3.623 -1.708 -1.635 1.00 93.69 70 LEU A N 1
ATOM 549 C CA . LEU A 1 70 ? 4.597 -2.704 -2.077 1.00 93.69 70 LEU A CA 1
ATOM 550 C C . LEU A 1 70 ? 4.053 -4.133 -1.967 1.00 93.69 70 LEU A C 1
ATOM 552 O O . LEU A 1 70 ? 4.794 -5.088 -2.187 1.00 93.69 70 LEU A O 1
ATOM 556 N N . SER A 1 71 ? 2.779 -4.295 -1.594 1.00 93.44 71 SER A N 1
ATOM 557 C CA . SER A 1 71 ? 2.197 -5.618 -1.408 1.00 93.44 71 SER A CA 1
ATOM 558 C C . SER A 1 71 ? 2.072 -6.364 -2.735 1.00 93.44 71 SER A C 1
ATOM 560 O O . SER A 1 71 ? 1.451 -5.846 -3.670 1.00 93.44 71 SER A O 1
ATOM 562 N N . PRO A 1 72 ? 2.546 -7.624 -2.809 1.00 92.31 72 PRO A N 1
ATOM 563 C CA . PRO A 1 72 ? 2.334 -8.464 -3.983 1.00 92.31 72 PRO A CA 1
ATOM 564 C C . PRO A 1 72 ? 0.851 -8.808 -4.196 1.00 92.31 72 PRO A C 1
ATOM 566 O O . PRO A 1 72 ? 0.477 -9.234 -5.282 1.00 92.31 72 PRO A O 1
ATOM 569 N N . GLN A 1 73 ? -0.012 -8.603 -3.191 1.00 93.56 73 GLN A N 1
ATOM 570 C CA . GLN A 1 73 ? -1.459 -8.816 -3.308 1.00 93.56 73 GLN A CA 1
ATOM 571 C C . GLN A 1 73 ? -2.204 -7.618 -3.925 1.00 93.56 73 GLN A C 1
ATOM 573 O O . GLN A 1 73 ? -3.429 -7.646 -4.015 1.00 93.56 73 GLN A O 1
ATOM 578 N N . LEU A 1 74 ? -1.491 -6.562 -4.344 1.00 94.31 74 LEU A N 1
ATOM 579 C CA . LEU A 1 74 ? -2.049 -5.397 -5.046 1.00 94.31 74 LEU A CA 1
ATOM 580 C C . LEU A 1 74 ? -3.225 -4.738 -4.299 1.00 94.31 74 LEU A C 1
ATOM 582 O O . LEU A 1 74 ? -4.250 -4.394 -4.893 1.00 94.31 74 LEU A O 1
ATOM 586 N N . LEU A 1 75 ? -3.083 -4.549 -2.982 1.00 95.69 75 LEU A N 1
ATOM 587 C CA . LEU A 1 75 ? -4.165 -4.077 -2.104 1.00 95.69 75 LEU A CA 1
ATOM 588 C C . LEU A 1 75 ? -4.784 -2.744 -2.570 1.00 95.69 75 LEU A C 1
ATOM 590 O O . LEU A 1 75 ? -6.000 -2.588 -2.544 1.00 95.69 75 LEU A O 1
ATOM 594 N N . TYR A 1 76 ? -3.963 -1.816 -3.073 1.00 95.00 76 TYR A N 1
ATOM 595 C CA . TYR A 1 76 ? -4.407 -0.509 -3.586 1.00 95.00 76 TYR A CA 1
ATOM 596 C C . TYR A 1 76 ? -5.207 -0.567 -4.893 1.00 95.00 76 TYR A C 1
ATOM 598 O O . TYR A 1 76 ? -5.874 0.402 -5.240 1.00 95.00 76 TYR A O 1
ATOM 606 N N . VAL A 1 77 ? -5.119 -1.671 -5.636 1.00 92.50 77 VAL A N 1
ATOM 607 C CA . VAL A 1 77 ? -5.836 -1.856 -6.908 1.00 92.50 77 VAL A CA 1
ATOM 608 C C . VAL A 1 77 ? -7.117 -2.665 -6.700 1.00 92.50 77 VAL A C 1
ATOM 610 O O . VAL A 1 77 ? -8.049 -2.569 -7.492 1.00 92.50 77 VAL A O 1
ATOM 613 N N . THR A 1 78 ? -7.170 -3.459 -5.633 1.00 93.69 78 THR A N 1
ATOM 614 C CA . THR A 1 78 ? -8.272 -4.388 -5.356 1.00 93.69 78 THR A CA 1
ATOM 615 C C . THR A 1 78 ? -9.299 -3.836 -4.372 1.00 93.69 78 THR A C 1
ATOM 617 O O . THR A 1 78 ? -10.429 -4.309 -4.375 1.00 93.69 78 THR A O 1
ATOM 620 N N . HIS A 1 79 ? -8.939 -2.838 -3.559 1.00 95.69 79 HIS A N 1
ATOM 621 C CA . HIS A 1 79 ? -9.798 -2.317 -2.495 1.00 95.69 79 HIS A CA 1
ATOM 622 C C . HIS A 1 79 ? -9.934 -0.800 -2.549 1.00 95.69 79 HIS A C 1
ATOM 624 O O . HIS A 1 79 ? -9.041 -0.078 -2.997 1.00 95.69 79 HIS A O 1
ATOM 630 N N . GLN A 1 80 ? -11.064 -0.315 -2.041 1.00 95.94 80 GLN A N 1
ATOM 631 C CA . GLN A 1 80 ? -11.328 1.112 -1.949 1.00 95.94 80 GLN A CA 1
ATOM 632 C C . GLN A 1 80 ? -10.462 1.779 -0.860 1.00 95.94 80 GLN A C 1
ATOM 634 O O . GLN A 1 80 ? -10.123 1.149 0.150 1.00 95.94 80 GLN A O 1
ATOM 639 N N . PRO A 1 81 ? -10.124 3.075 -1.009 1.00 96.75 81 PRO A N 1
ATOM 640 C CA . PRO A 1 81 ? -9.303 3.798 -0.036 1.00 96.75 81 PRO A CA 1
ATOM 641 C C . PRO A 1 81 ? -9.871 3.825 1.392 1.00 96.75 81 PRO A C 1
ATOM 643 O O . PRO A 1 81 ? -9.097 3.811 2.350 1.00 96.75 81 PRO A O 1
ATOM 646 N N . ASN A 1 82 ? -11.199 3.836 1.562 1.00 97.06 82 ASN A N 1
ATOM 647 C CA . ASN A 1 82 ? -11.837 3.759 2.882 1.00 97.06 82 ASN A CA 1
ATOM 648 C C . ASN A 1 82 ? -11.528 2.423 3.578 1.00 97.06 82 ASN A C 1
ATOM 650 O O . ASN A 1 82 ? -11.125 2.426 4.740 1.00 97.06 82 ASN A O 1
ATOM 654 N N . ALA A 1 83 ? -11.615 1.300 2.858 1.00 97.81 83 ALA A N 1
ATOM 655 C CA . ALA A 1 83 ? -11.309 -0.024 3.393 1.00 97.81 83 ALA A CA 1
ATOM 656 C C . ALA A 1 83 ? -9.836 -0.150 3.815 1.00 97.81 83 ALA A C 1
ATOM 658 O O . ALA A 1 83 ? -9.540 -0.627 4.912 1.00 97.81 83 ALA A O 1
ATOM 659 N N . LEU A 1 84 ? -8.907 0.367 3.000 1.00 97.94 84 LEU A N 1
ATOM 660 C CA . LEU A 1 84 ? -7.478 0.422 3.338 1.00 97.94 84 LEU A CA 1
ATOM 661 C C . LEU A 1 84 ? -7.226 1.245 4.610 1.00 97.94 84 LEU A C 1
ATOM 663 O O . LEU A 1 84 ? -6.490 0.811 5.499 1.00 97.94 84 LEU A O 1
ATOM 667 N N . ALA A 1 85 ? -7.863 2.413 4.723 1.00 97.81 85 ALA A N 1
ATOM 668 C CA . ALA A 1 85 ? -7.769 3.259 5.908 1.00 97.81 85 ALA A CA 1
ATOM 669 C C . ALA A 1 85 ? -8.272 2.525 7.161 1.00 97.81 85 ALA A C 1
ATOM 671 O O . ALA A 1 85 ? -7.554 2.436 8.156 1.00 97.81 85 ALA A O 1
ATOM 672 N N . VAL A 1 86 ? -9.459 1.924 7.103 1.00 97.88 86 VAL A N 1
ATOM 673 C CA . VAL A 1 86 ? -10.059 1.191 8.226 1.00 97.88 86 VAL A CA 1
ATOM 674 C C . VAL A 1 86 ? -9.213 -0.009 8.647 1.00 97.88 86 VAL A C 1
ATOM 676 O O . VAL A 1 86 ? -8.934 -0.165 9.837 1.00 97.88 86 VAL A O 1
ATOM 679 N N . ALA A 1 87 ? -8.735 -0.818 7.699 1.00 98.06 87 ALA A N 1
ATOM 680 C CA . ALA A 1 87 ? -7.886 -1.970 7.994 1.00 98.06 87 ALA A CA 1
ATOM 681 C C . ALA A 1 87 ? -6.560 -1.565 8.651 1.00 98.06 87 ALA A C 1
ATOM 683 O O . ALA A 1 87 ? -6.134 -2.185 9.630 1.00 98.06 87 ALA A O 1
ATOM 684 N N . SER A 1 88 ? -5.939 -0.485 8.168 1.00 97.94 88 SER A N 1
ATOM 685 C CA . SER A 1 88 ? -4.706 0.039 8.759 1.00 97.94 88 SER A CA 1
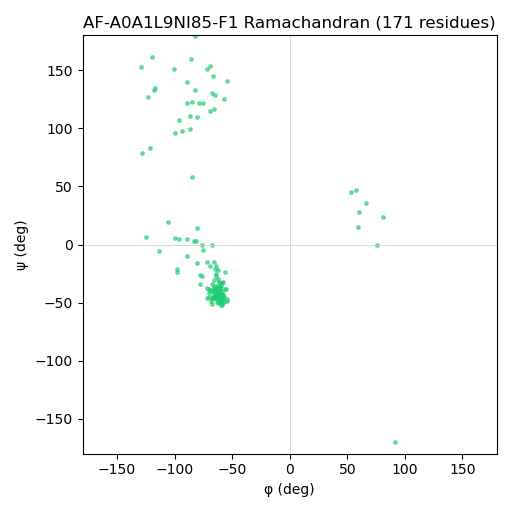ATOM 686 C C . SER A 1 88 ? -4.920 0.572 10.180 1.00 97.94 88 SER A C 1
ATOM 688 O O . SER A 1 88 ? -4.100 0.290 11.053 1.00 97.94 88 SER A O 1
ATOM 690 N N . ILE A 1 89 ? -6.038 1.260 10.453 1.00 97.50 89 ILE A N 1
ATOM 691 C CA . ILE A 1 89 ? -6.425 1.714 11.802 1.00 97.50 89 ILE A CA 1
ATOM 692 C C . ILE A 1 89 ? -6.652 0.518 12.717 1.00 97.50 89 ILE A C 1
ATOM 694 O O . ILE A 1 89 ? -6.083 0.458 13.805 1.00 97.50 89 ILE A O 1
ATOM 698 N N . TYR A 1 90 ? -7.434 -0.460 12.261 1.00 96.88 90 TYR A N 1
ATOM 699 C CA . TYR A 1 90 ? -7.719 -1.672 13.016 1.00 96.88 90 TYR A CA 1
ATOM 700 C C . TYR A 1 90 ? -6.432 -2.388 13.443 1.00 96.88 90 TYR A C 1
ATOM 702 O O . TYR A 1 90 ? -6.268 -2.743 14.613 1.00 96.88 90 TYR A O 1
ATOM 710 N N . LEU A 1 91 ? -5.501 -2.578 12.506 1.00 96.62 91 LEU A N 1
ATOM 711 C CA . LEU A 1 91 ? -4.235 -3.251 12.769 1.00 96.62 91 LEU A CA 1
ATOM 712 C C . LEU A 1 91 ? -3.321 -2.415 13.679 1.00 96.62 91 LEU A C 1
ATOM 714 O O . LEU A 1 91 ? -2.837 -2.920 14.692 1.00 96.62 91 LEU A O 1
ATOM 718 N N . ALA A 1 92 ? -3.146 -1.127 13.375 1.00 97.25 92 ALA A N 1
ATOM 719 C CA . ALA A 1 92 ? -2.298 -0.217 14.141 1.00 97.25 92 ALA A CA 1
ATOM 720 C C . ALA A 1 92 ? -2.763 -0.058 15.595 1.00 97.25 92 ALA A C 1
ATOM 722 O O . ALA A 1 92 ? -1.950 -0.122 16.515 1.00 97.25 92 ALA A O 1
ATOM 723 N N . SER A 1 93 ? -4.066 0.113 15.831 1.00 95.12 93 SER A N 1
ATOM 724 C CA . SER A 1 93 ? -4.613 0.242 17.184 1.00 95.12 93 SER A CA 1
ATOM 725 C C . SER A 1 93 ? -4.357 -1.007 18.024 1.00 95.12 93 SER A C 1
ATOM 727 O O . SER A 1 93 ? -3.999 -0.890 19.196 1.00 95.12 93 SER A O 1
ATOM 729 N N . ARG A 1 94 ? -4.455 -2.200 17.424 1.00 94.00 94 ARG A N 1
ATOM 730 C CA . ARG A 1 94 ? -4.150 -3.466 18.107 1.00 94.00 94 ARG A CA 1
ATOM 731 C C . ARG A 1 94 ? -2.666 -3.619 18.428 1.00 94.00 94 ARG A C 1
ATOM 733 O O . ARG A 1 94 ? -2.343 -4.100 19.508 1.00 94.00 94 ARG A O 1
ATOM 740 N N . GLU A 1 95 ? -1.784 -3.212 17.522 1.00 95.25 95 GLU A N 1
ATOM 741 C CA . GLU A 1 95 ? -0.330 -3.284 17.718 1.00 95.25 95 GLU A CA 1
ATOM 742 C C . GLU A 1 95 ? 0.174 -2.282 18.765 1.00 95.25 95 GLU A C 1
ATOM 744 O O . GLU A 1 95 ? 1.037 -2.615 19.571 1.00 95.25 95 GLU A O 1
ATOM 749 N N . VAL A 1 96 ? -0.396 -1.074 18.795 1.00 95.62 96 VAL A N 1
ATOM 750 C CA . VAL A 1 96 ? -0.055 -0.032 19.781 1.00 95.62 96 VAL A CA 1
ATOM 751 C C . VAL A 1 96 ? -0.760 -0.266 21.130 1.00 95.62 96 VAL A C 1
ATOM 753 O O . VAL A 1 96 ? -0.365 0.304 22.144 1.00 95.62 96 VAL A O 1
ATOM 756 N N . GLY A 1 97 ? -1.790 -1.117 21.174 1.00 92.44 97 GLY A N 1
ATOM 757 C CA . GLY A 1 97 ? -2.544 -1.427 22.392 1.00 92.44 97 GLY A CA 1
ATOM 758 C C . GLY A 1 97 ? -3.615 -0.391 22.750 1.00 92.44 97 GLY A C 1
ATOM 759 O O . GLY A 1 97 ? -4.005 -0.279 23.911 1.00 92.44 97 GLY A O 1
ATOM 760 N N . VAL A 1 98 ? -4.104 0.374 21.770 1.00 91.75 98 VAL A N 1
ATOM 761 C CA . VAL A 1 98 ? -5.215 1.318 21.951 1.00 91.75 98 VAL A CA 1
ATOM 762 C C . VAL A 1 98 ? -6.532 0.602 21.686 1.00 91.75 98 VAL A C 1
ATOM 764 O O . VAL A 1 98 ? -6.767 0.089 20.591 1.00 91.75 98 VAL A O 1
ATOM 767 N N . LYS A 1 99 ? -7.417 0.589 22.685 1.00 87.19 99 LYS A N 1
ATOM 768 C CA . LYS A 1 99 ? -8.770 0.056 22.526 1.00 87.19 99 LYS A CA 1
ATOM 769 C C . LYS A 1 99 ? -9.620 1.056 21.734 1.00 87.19 99 LYS A C 1
ATOM 771 O O . LYS A 1 99 ? -9.764 2.203 22.149 1.00 87.19 99 LYS A O 1
ATOM 776 N N . LEU A 1 100 ? -10.156 0.612 20.601 1.00 87.25 100 LEU A N 1
ATOM 777 C CA . LEU A 1 100 ? -11.148 1.354 19.820 1.00 87.25 100 LEU A CA 1
ATOM 778 C C . LEU A 1 100 ? -12.558 1.154 20.400 1.00 87.25 100 LEU A C 1
ATOM 780 O O . LEU A 1 100 ? -12.734 0.450 21.397 1.00 87.25 100 LEU A O 1
ATOM 784 N N . VAL A 1 101 ? -13.553 1.788 19.777 1.00 84.00 101 VAL A N 1
ATOM 785 C CA . VAL A 1 101 ? -14.974 1.644 20.125 1.00 84.00 101 VAL A CA 1
ATOM 786 C C . VAL A 1 101 ? -15.379 0.162 20.113 1.00 84.00 101 VAL A C 1
ATOM 788 O O . VAL A 1 101 ? -14.916 -0.603 19.267 1.00 84.00 101 VAL A O 1
ATOM 791 N N . ASP A 1 102 ? -16.210 -0.247 21.076 1.00 80.31 102 ASP A N 1
ATOM 792 C CA . ASP A 1 102 ? -16.732 -1.615 21.143 1.00 80.31 102 ASP A CA 1
ATOM 793 C C . ASP A 1 102 ? -17.666 -1.912 19.950 1.00 80.31 102 ASP A C 1
ATOM 795 O O . ASP A 1 102 ? -18.415 -1.042 19.506 1.00 80.31 102 ASP A O 1
ATOM 799 N N . GLY A 1 103 ? -17.647 -3.156 19.463 1.00 86.50 103 GLY A N 1
ATOM 800 C CA . GLY A 1 103 ? -18.449 -3.607 18.318 1.00 86.50 103 GLY A CA 1
ATOM 801 C C . GLY A 1 103 ? -17.747 -3.472 16.963 1.00 86.50 103 GLY A C 1
ATOM 802 O O . GLY A 1 103 ? -16.544 -3.210 16.883 1.00 86.50 103 GLY A O 1
ATOM 803 N N . ASP A 1 104 ? -18.520 -3.666 15.896 1.00 92.50 104 ASP A N 1
ATOM 804 C CA . ASP A 1 104 ? -18.050 -3.694 14.507 1.00 92.50 104 ASP A CA 1
ATOM 805 C C . ASP A 1 104 ? -17.968 -2.265 13.933 1.00 92.50 104 ASP A C 1
ATOM 807 O O . ASP A 1 104 ? -18.610 -1.905 12.952 1.00 92.50 104 ASP A O 1
ATOM 811 N N . TRP A 1 105 ? -17.175 -1.402 14.583 1.00 94.44 105 TRP A N 1
ATOM 812 C CA . TRP A 1 105 ? -17.086 0.038 14.277 1.00 94.44 105 TRP A CA 1
ATOM 813 C C . TRP A 1 105 ? -16.707 0.352 12.821 1.00 94.44 105 TRP A C 1
ATOM 815 O O . TRP A 1 105 ? -16.987 1.448 12.336 1.00 94.44 105 TRP A O 1
ATOM 825 N N . TRP A 1 106 ? -16.054 -0.588 12.135 1.00 95.94 106 TRP A N 1
ATOM 826 C CA . TRP A 1 106 ? -15.660 -0.467 10.733 1.00 95.94 106 TRP A CA 1
ATOM 827 C C . TRP A 1 106 ? -16.858 -0.370 9.782 1.00 95.94 106 TRP A C 1
ATOM 829 O O . TRP A 1 106 ? -16.729 0.258 8.734 1.00 95.94 106 TRP A O 1
ATOM 839 N N . GLU A 1 107 ? -18.024 -0.896 10.166 1.00 95.31 107 GLU A N 1
ATOM 840 C CA . GLU A 1 107 ? -19.246 -0.828 9.355 1.00 95.31 107 GLU A CA 1
ATOM 841 C C . GLU A 1 107 ? -19.710 0.619 9.125 1.00 95.31 107 GLU A C 1
ATOM 843 O O . GLU A 1 107 ? -20.256 0.938 8.075 1.00 95.31 107 GLU A O 1
ATOM 848 N N . VAL A 1 108 ? -19.424 1.535 10.062 1.00 94.00 108 VAL A N 1
ATOM 849 C CA . VAL A 1 108 ? -19.755 2.972 9.935 1.00 94.00 108 VAL A CA 1
ATOM 850 C C . VAL A 1 108 ? -18.998 3.642 8.780 1.00 94.00 108 VAL A C 1
ATOM 852 O O . VAL A 1 108 ? -19.386 4.713 8.316 1.00 94.00 108 VAL A O 1
ATOM 855 N N . PHE A 1 109 ? -17.914 3.023 8.317 1.00 95.81 109 PHE A N 1
ATOM 856 C CA . PHE A 1 109 ? -17.078 3.508 7.224 1.00 95.81 109 PHE A CA 1
ATOM 857 C C . PHE A 1 109 ? -17.281 2.714 5.925 1.00 95.81 109 PHE A C 1
ATOM 859 O O . PHE A 1 109 ? -16.408 2.756 5.053 1.00 95.81 109 PHE A O 1
ATOM 866 N N . ASP A 1 110 ? -18.407 2.001 5.804 1.00 96.00 110 ASP A N 1
ATOM 867 C CA . ASP A 1 110 ? -18.772 1.172 4.650 1.00 96.00 110 ASP A CA 1
ATOM 868 C C . ASP A 1 110 ? -17.712 0.096 4.347 1.00 96.00 110 ASP A C 1
ATOM 870 O O . ASP A 1 110 ? -17.251 -0.054 3.213 1.00 96.00 110 ASP A O 1
ATOM 874 N N . VAL A 1 111 ? -17.264 -0.610 5.391 1.00 97.50 111 VAL A N 1
ATOM 875 C CA . VAL A 1 111 ? -16.306 -1.717 5.281 1.00 97.50 111 VAL A CA 1
ATOM 876 C C . VAL A 1 111 ? -16.913 -2.968 5.884 1.00 97.50 111 VAL A C 1
ATOM 878 O O . VAL A 1 111 ? -17.302 -2.965 7.049 1.00 97.50 111 VAL A O 1
ATOM 881 N N . ASP A 1 112 ? -16.927 -4.051 5.116 1.00 96.12 112 ASP A N 1
ATOM 882 C CA . ASP A 1 112 ? -17.432 -5.337 5.577 1.00 96.12 112 ASP A CA 1
ATOM 883 C C . ASP A 1 112 ? -16.347 -6.137 6.310 1.00 96.12 112 ASP A C 1
ATOM 885 O O . ASP A 1 112 ? -15.138 -5.946 6.137 1.00 96.12 112 ASP A O 1
ATOM 889 N N . ARG A 1 113 ? -16.774 -7.101 7.131 1.00 95.88 113 ARG A N 1
ATOM 890 C CA . ARG A 1 113 ? -15.854 -7.958 7.894 1.00 95.88 113 ARG A CA 1
ATOM 891 C C . ARG A 1 113 ? -14.920 -8.781 7.001 1.00 95.88 113 ARG A C 1
ATOM 893 O O . ARG A 1 113 ? -13.792 -9.067 7.408 1.00 95.88 113 ARG A O 1
ATOM 900 N N . GLU A 1 114 ? -15.393 -9.191 5.828 1.00 96.12 114 GLU A N 1
ATOM 901 C CA . GLU A 1 114 ? -14.617 -9.978 4.865 1.00 96.12 114 GLU A CA 1
ATOM 902 C C . GLU A 1 114 ? -13.465 -9.150 4.286 1.00 96.12 114 GLU A C 1
ATOM 904 O O . GLU A 1 114 ? -12.306 -9.559 4.411 1.00 96.12 114 GLU A O 1
ATOM 909 N N . ASP A 1 115 ? -13.765 -7.949 3.782 1.00 95.88 115 ASP A N 1
ATOM 910 C CA . ASP A 1 115 ? -12.777 -6.985 3.283 1.00 95.88 115 ASP A CA 1
ATOM 911 C C . ASP A 1 115 ? -11.763 -6.613 4.365 1.00 95.88 115 ASP A C 1
ATOM 913 O O . ASP A 1 115 ? -10.549 -6.649 4.142 1.00 95.88 115 ASP A O 1
ATOM 917 N N . LEU A 1 116 ? -12.244 -6.317 5.577 1.00 97.62 116 LEU A N 1
ATOM 918 C CA . LEU A 1 116 ? -11.374 -6.024 6.712 1.00 97.62 116 LEU A CA 1
ATOM 919 C C . LEU A 1 116 ? -10.431 -7.196 7.010 1.00 97.62 116 LEU A C 1
ATOM 921 O O . LEU A 1 116 ? -9.231 -6.996 7.208 1.00 97.62 116 LEU A O 1
ATOM 925 N N . GLY A 1 117 ? -10.959 -8.421 7.047 1.00 96.69 117 GLY A N 1
ATOM 926 C CA . GLY A 1 117 ? -10.180 -9.628 7.303 1.00 96.69 117 GLY A CA 1
ATOM 927 C C . GLY A 1 117 ? -9.096 -9.851 6.250 1.00 96.69 117 GLY A C 1
ATOM 928 O O . GLY A 1 117 ? -7.935 -10.071 6.606 1.00 96.69 117 GLY A O 1
ATOM 929 N N . PHE A 1 118 ? -9.456 -9.739 4.969 1.00 96.94 118 PHE A N 1
ATOM 930 C CA . PHE A 1 118 ? -8.519 -9.864 3.856 1.00 96.94 118 PHE A CA 1
ATOM 931 C C . PHE A 1 118 ? -7.406 -8.818 3.942 1.00 96.94 118 PHE A C 1
ATOM 933 O O . PHE A 1 118 ? -6.222 -9.165 3.936 1.00 96.94 118 PHE A O 1
ATOM 940 N N . LEU A 1 119 ? -7.773 -7.543 4.095 1.00 98.00 119 LEU A N 1
ATOM 941 C CA . LEU A 1 119 ? -6.818 -6.440 4.154 1.00 98.00 119 LEU A CA 1
ATOM 942 C C . LEU A 1 119 ? -5.879 -6.554 5.353 1.00 98.00 119 LEU A C 1
ATOM 944 O O . LEU A 1 119 ? -4.676 -6.348 5.204 1.00 98.00 119 LEU A O 1
ATOM 948 N N . VAL A 1 120 ? -6.385 -6.933 6.528 1.00 97.38 120 VAL A N 1
ATOM 949 C CA . VAL A 1 120 ? -5.551 -7.127 7.722 1.00 97.38 120 VAL A CA 1
ATOM 950 C C . VAL A 1 120 ? -4.542 -8.256 7.512 1.00 97.38 120 VAL A C 1
ATOM 952 O O . VAL A 1 120 ? -3.377 -8.107 7.885 1.00 97.38 120 VAL A O 1
ATOM 955 N N . VAL A 1 121 ? -4.944 -9.374 6.903 1.00 96.69 121 VAL A N 1
ATOM 956 C CA . VAL A 1 121 ? -4.016 -10.470 6.579 1.00 96.69 121 VAL A CA 1
ATOM 957 C C . VAL A 1 121 ? -2.981 -10.018 5.548 1.00 96.69 121 VAL A C 1
ATOM 959 O O . VAL A 1 121 ? -1.787 -10.245 5.753 1.00 96.69 121 VAL A O 1
ATOM 962 N N . GLY A 1 122 ? -3.412 -9.326 4.491 1.00 96.69 122 GLY A N 1
ATOM 963 C CA . GLY A 1 122 ? -2.528 -8.787 3.457 1.00 96.69 122 GLY A CA 1
ATOM 964 C C . GLY A 1 122 ? -1.490 -7.820 4.027 1.00 96.69 122 GLY A C 1
ATOM 965 O O . GLY A 1 122 ? -0.290 -8.012 3.829 1.00 96.69 122 GLY A O 1
ATOM 966 N N . MET A 1 123 ? -1.922 -6.840 4.824 1.00 97.44 123 MET A N 1
ATOM 967 C CA . MET A 1 123 ? -1.028 -5.875 5.474 1.00 97.44 123 MET A CA 1
ATOM 968 C C . MET A 1 123 ? -0.056 -6.553 6.444 1.00 97.44 123 MET A C 1
ATOM 970 O O . MET A 1 123 ? 1.134 -6.250 6.421 1.00 97.44 123 MET A O 1
ATOM 974 N N . ARG A 1 124 ? -0.506 -7.528 7.247 1.00 96.19 124 ARG A N 1
ATOM 975 C CA . ARG A 1 124 ? 0.390 -8.285 8.143 1.00 96.19 124 ARG A CA 1
ATOM 976 C C . ARG A 1 124 ? 1.401 -9.146 7.388 1.00 96.19 124 ARG A C 1
ATOM 978 O O . ARG A 1 124 ? 2.506 -9.352 7.885 1.00 96.19 124 ARG A O 1
ATOM 985 N N . SER A 1 125 ? 1.052 -9.634 6.197 1.00 95.88 125 SER A N 1
ATOM 986 C CA . SER A 1 125 ? 1.962 -10.436 5.370 1.00 95.88 125 SER A CA 1
ATOM 987 C C . SER A 1 125 ? 3.191 -9.648 4.893 1.00 95.88 125 SER A C 1
ATOM 989 O O . SER A 1 125 ? 4.226 -10.253 4.607 1.00 95.88 125 SER A O 1
ATOM 991 N N . MET A 1 126 ? 3.118 -8.308 4.885 1.00 95.94 126 MET A N 1
ATOM 992 C CA . MET A 1 126 ? 4.203 -7.436 4.427 1.00 95.94 126 MET A CA 1
ATOM 993 C C . MET A 1 126 ? 5.499 -7.608 5.208 1.00 95.94 126 MET A C 1
ATOM 995 O O . MET A 1 126 ? 6.568 -7.531 4.613 1.00 95.94 126 MET A O 1
ATOM 999 N N . GLU A 1 127 ? 5.436 -7.865 6.517 1.00 93.12 127 GLU A N 1
ATOM 1000 C CA . GLU A 1 127 ? 6.651 -8.083 7.308 1.00 93.12 127 GLU A CA 1
ATOM 1001 C C . GLU A 1 127 ? 7.382 -9.356 6.856 1.00 93.12 127 GLU A C 1
ATOM 1003 O O . GLU A 1 127 ? 8.603 -9.362 6.692 1.00 93.12 127 GLU A O 1
ATOM 1008 N N . GLY A 1 128 ? 6.625 -10.431 6.614 1.00 94.56 128 GLY A N 1
ATOM 1009 C CA . GLY A 1 128 ? 7.165 -11.688 6.103 1.00 94.56 128 GLY A CA 1
ATOM 1010 C C . GLY A 1 128 ? 7.759 -11.520 4.707 1.00 94.56 128 GLY A C 1
ATOM 1011 O O . GLY A 1 128 ? 8.879 -11.965 4.463 1.00 94.56 128 GLY A O 1
ATOM 1012 N N . PHE A 1 129 ? 7.047 -10.814 3.825 1.00 94.75 129 PHE A N 1
ATOM 1013 C CA . PHE A 1 129 ? 7.526 -10.489 2.484 1.00 94.75 129 PHE A CA 1
ATOM 1014 C C . PHE A 1 129 ? 8.822 -9.667 2.517 1.00 94.75 129 PHE A C 1
ATOM 1016 O O . PHE A 1 129 ? 9.809 -10.051 1.895 1.00 94.75 129 PHE A O 1
ATOM 1023 N N . ALA A 1 130 ? 8.859 -8.585 3.299 1.00 93.50 130 ALA A N 1
ATOM 1024 C CA . ALA A 1 130 ? 10.040 -7.738 3.424 1.00 93.50 130 ALA A CA 1
ATOM 1025 C C . ALA A 1 130 ? 11.246 -8.523 3.957 1.00 93.50 130 ALA A C 1
ATOM 1027 O O . ALA A 1 130 ? 12.348 -8.393 3.432 1.00 93.50 130 ALA A O 1
ATOM 1028 N N . ARG A 1 131 ? 11.042 -9.388 4.9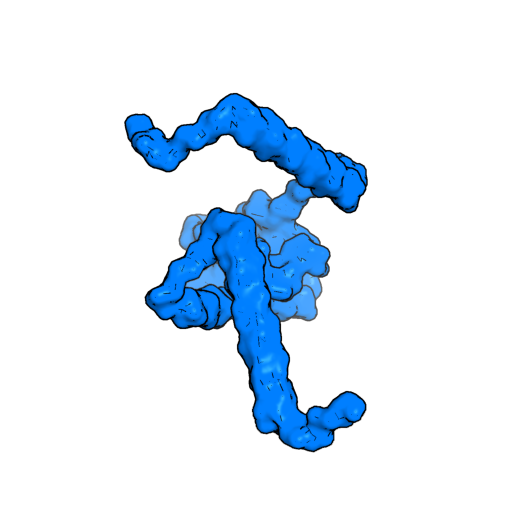59 1.00 95.06 131 ARG A N 1
ATOM 1029 C 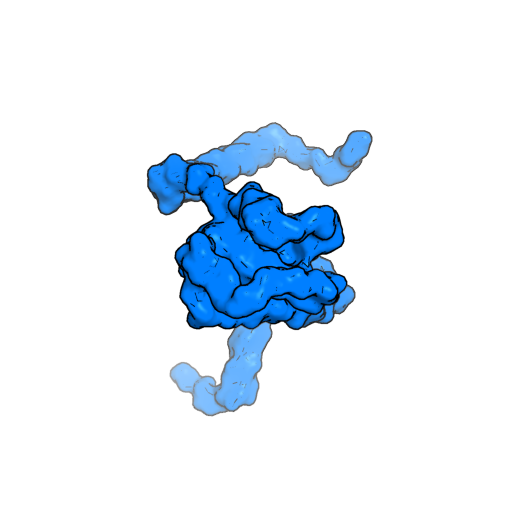CA . ARG A 1 131 ? 12.102 -10.243 5.509 1.00 95.06 131 ARG A CA 1
ATOM 1030 C C . ARG A 1 131 ? 12.620 -11.254 4.484 1.00 95.06 131 ARG A C 1
ATOM 1032 O O . ARG A 1 131 ? 13.829 -11.452 4.399 1.00 95.06 131 ARG A O 1
ATOM 1039 N N . ALA A 1 132 ? 11.726 -11.874 3.716 1.00 93.56 132 ALA A N 1
ATOM 1040 C CA . ALA A 1 132 ? 12.099 -12.814 2.664 1.00 93.56 132 ALA A CA 1
ATOM 1041 C C . ALA A 1 132 ? 12.915 -12.126 1.560 1.00 93.56 132 ALA A C 1
ATOM 1043 O O . ALA A 1 132 ? 13.968 -12.633 1.181 1.00 93.56 132 ALA A O 1
ATOM 1044 N N . GLU A 1 133 ? 12.490 -10.944 1.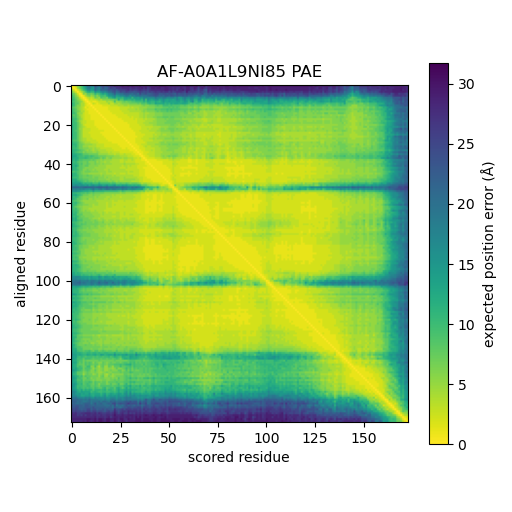103 1.00 92.00 133 GLU A N 1
ATOM 1045 C CA . GLU A 1 133 ? 13.251 -10.165 0.122 1.00 92.00 133 GLU A CA 1
ATOM 1046 C C . GLU A 1 133 ? 14.598 -9.695 0.695 1.00 92.00 133 GLU A C 1
ATOM 1048 O O . GLU A 1 133 ? 15.621 -9.811 0.026 1.00 92.00 133 GLU A O 1
ATOM 1053 N N . MET A 1 134 ? 14.653 -9.247 1.953 1.00 92.25 134 MET A N 1
ATOM 1054 C CA . MET A 1 134 ? 15.922 -8.881 2.595 1.00 92.25 134 MET A CA 1
ATOM 1055 C C . MET A 1 134 ? 16.916 -10.046 2.652 1.00 92.25 134 MET A C 1
ATOM 1057 O O . MET A 1 134 ? 18.095 -9.844 2.371 1.00 92.25 134 MET A O 1
ATOM 1061 N N . GLU A 1 135 ? 16.467 -11.253 3.005 1.00 94.31 135 GLU A N 1
ATOM 1062 C CA . GLU A 1 135 ? 17.339 -12.434 3.023 1.00 94.31 135 GLU A CA 1
ATOM 1063 C C . GLU A 1 135 ? 17.736 -12.873 1.611 1.00 94.31 135 GLU A C 1
ATOM 1065 O O . GLU A 1 135 ? 18.897 -13.201 1.382 1.00 94.31 135 GLU A O 1
ATOM 1070 N N . LYS A 1 136 ? 16.818 -12.804 0.643 1.00 89.56 136 LYS A N 1
ATOM 1071 C CA . LYS A 1 136 ? 17.099 -13.101 -0.768 1.00 89.56 136 LYS A CA 1
ATOM 1072 C C . LYS A 1 136 ? 18.200 -12.212 -1.336 1.00 89.56 136 LYS A C 1
ATOM 1074 O O . LYS A 1 136 ? 19.075 -12.695 -2.045 1.00 89.56 136 LYS A O 1
ATOM 1079 N N . TRP A 1 137 ? 18.174 -10.921 -1.017 1.00 90.19 137 TRP A N 1
ATOM 1080 C CA . TRP A 1 137 ? 19.165 -9.954 -1.492 1.00 90.19 137 TRP A CA 1
ATOM 1081 C C . TRP A 1 137 ? 20.384 -9.824 -0.573 1.00 90.19 137 TRP A C 1
ATOM 1083 O O . TRP A 1 137 ? 21.264 -8.995 -0.808 1.00 90.19 137 TRP A O 1
ATOM 1093 N N . LYS A 1 138 ? 20.483 -10.640 0.475 1.00 91.56 138 LYS A N 1
ATOM 1094 C CA . LYS A 1 138 ? 21.575 -10.565 1.443 1.00 91.56 138 LYS A CA 1
ATOM 1095 C C . LYS A 1 138 ? 22.905 -10.934 0.796 1.00 91.56 138 LYS A C 1
ATOM 1097 O O . LYS A 1 138 ? 23.115 -12.056 0.351 1.00 91.56 138 LYS A O 1
ATOM 1102 N N . GLY A 1 139 ? 23.824 -9.971 0.761 1.00 86.69 139 GLY A N 1
ATOM 1103 C CA . GLY A 1 139 ? 25.131 -10.143 0.118 1.00 86.69 139 GLY A CA 1
ATOM 1104 C C . GLY A 1 139 ? 25.094 -10.085 -1.413 1.00 86.69 139 GLY A C 1
ATOM 1105 O O . GLY A 1 139 ? 26.150 -10.168 -2.037 1.00 86.69 139 GLY A O 1
ATOM 1106 N N . LEU A 1 140 ? 23.917 -9.890 -2.016 1.00 86.31 140 LEU A N 1
ATOM 1107 C CA . LEU A 1 140 ? 23.750 -9.635 -3.442 1.00 86.31 140 LEU A CA 1
ATOM 1108 C C . LEU A 1 140 ? 23.534 -8.139 -3.681 1.00 86.31 140 LEU A C 1
ATOM 1110 O O . LEU A 1 140 ? 22.997 -7.416 -2.842 1.00 86.31 140 LEU A O 1
ATOM 1114 N N . ARG A 1 141 ? 23.954 -7.655 -4.850 1.00 85.56 141 ARG A N 1
ATOM 1115 C CA . ARG A 1 141 ? 23.667 -6.284 -5.271 1.00 85.56 141 ARG A CA 1
ATOM 1116 C C . ARG A 1 141 ? 22.290 -6.254 -5.927 1.00 85.56 141 ARG A C 1
ATOM 1118 O O . ARG A 1 141 ? 22.071 -6.966 -6.902 1.00 85.56 141 ARG A O 1
ATOM 1125 N N . VAL A 1 142 ? 21.392 -5.422 -5.404 1.00 88.38 142 VAL A N 1
ATOM 1126 C CA . VAL A 1 142 ? 20.097 -5.157 -6.042 1.00 88.38 142 VAL A CA 1
ATOM 1127 C C . VAL A 1 142 ? 20.351 -4.447 -7.379 1.00 88.38 142 VAL A C 1
ATOM 1129 O O . VAL A 1 142 ? 21.088 -3.456 -7.380 1.00 88.38 142 VAL A O 1
ATOM 1132 N N . PRO A 1 143 ? 19.785 -4.932 -8.499 1.00 90.69 143 PRO A N 1
ATOM 1133 C CA . PRO A 1 143 ? 19.867 -4.263 -9.787 1.00 90.69 143 PRO A CA 1
ATOM 1134 C C . PRO A 1 143 ? 19.313 -2.843 -9.716 1.00 90.69 143 PRO A C 1
ATOM 1136 O O . PRO A 1 143 ? 18.167 -2.643 -9.311 1.00 90.69 143 PRO A O 1
ATOM 1139 N N . MET A 1 144 ? 20.119 -1.862 -10.119 1.00 89.00 144 MET A N 1
ATOM 1140 C CA . MET A 1 144 ? 19.724 -0.448 -10.138 1.00 89.00 144 MET A CA 1
ATOM 1141 C C . MET A 1 144 ? 19.639 0.124 -11.559 1.00 89.00 144 MET A C 1
ATOM 1143 O O . MET A 1 144 ? 19.212 1.266 -11.728 1.00 89.00 144 MET A O 1
ATOM 1147 N N . THR A 1 145 ? 20.032 -0.647 -12.579 1.00 88.56 145 THR A N 1
ATOM 1148 C CA . THR A 1 145 ? 19.905 -0.287 -14.000 1.00 88.56 145 THR A CA 1
ATOM 1149 C C . THR A 1 145 ? 19.026 -1.291 -14.746 1.00 88.56 145 THR A C 1
ATOM 1151 O O . THR A 1 145 ? 18.810 -2.408 -14.275 1.00 88.56 145 THR A O 1
ATOM 1154 N N . VAL A 1 146 ? 18.516 -0.892 -15.917 1.00 84.94 146 VAL A N 1
ATOM 1155 C CA . VAL A 1 146 ? 17.710 -1.775 -16.779 1.00 84.94 146 VAL A CA 1
ATOM 1156 C C . VAL A 1 146 ? 18.524 -3.001 -17.193 1.00 84.94 146 VAL A C 1
ATOM 1158 O O . VAL A 1 146 ? 18.046 -4.113 -17.021 1.00 84.94 146 VAL A O 1
ATOM 1161 N N . ASP A 1 147 ? 19.778 -2.811 -17.606 1.00 87.69 147 ASP A N 1
ATOM 1162 C CA . ASP A 1 147 ? 20.661 -3.912 -18.011 1.00 87.69 147 ASP A CA 1
ATOM 1163 C C . ASP A 1 147 ? 20.952 -4.884 -16.853 1.00 87.69 147 ASP A C 1
ATOM 1165 O O . ASP A 1 147 ? 20.939 -6.103 -17.032 1.00 87.69 147 ASP A O 1
ATOM 1169 N N . GLU A 1 148 ? 21.196 -4.360 -15.641 1.00 90.50 148 GLU A N 1
ATOM 1170 C CA . GLU A 1 148 ? 21.386 -5.190 -14.442 1.00 90.50 148 GLU A CA 1
ATOM 1171 C C . GLU A 1 148 ? 20.107 -5.984 -14.120 1.00 90.50 148 GLU A C 1
ATOM 1173 O O . GLU A 1 148 ? 20.188 -7.141 -13.703 1.00 90.50 148 GLU A O 1
ATOM 1178 N N . LEU A 1 149 ? 18.931 -5.373 -14.305 1.00 89.38 149 LEU A N 1
ATOM 1179 C CA . LEU A 1 149 ? 17.638 -6.000 -14.036 1.00 89.38 149 LEU A CA 1
ATOM 1180 C C . LEU A 1 149 ? 17.310 -7.078 -15.072 1.00 89.38 149 LEU A C 1
ATOM 1182 O O . LEU A 1 149 ? 16.912 -8.173 -14.688 1.00 89.38 149 LEU A O 1
ATOM 1186 N N . GLU A 1 150 ? 17.497 -6.797 -16.361 1.00 90.56 150 GLU A N 1
ATOM 1187 C CA . GLU A 1 150 ? 17.304 -7.761 -17.449 1.00 90.56 150 GLU A CA 1
ATOM 1188 C C . GLU A 1 150 ? 18.227 -8.971 -17.279 1.00 90.56 150 GLU A C 1
ATOM 1190 O O . GLU A 1 150 ? 17.771 -10.111 -17.374 1.00 90.56 150 GLU A O 1
ATOM 1195 N N . GLY A 1 151 ? 19.496 -8.742 -16.927 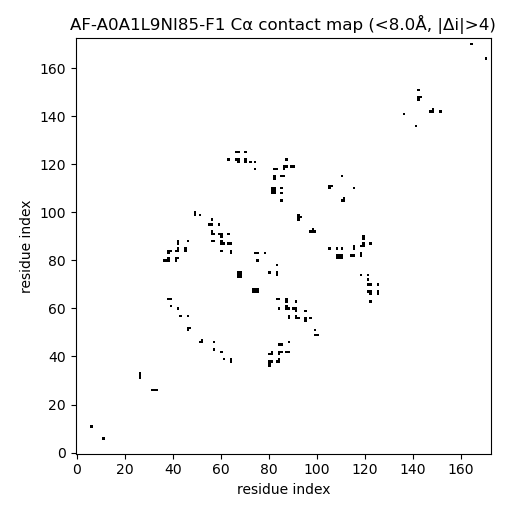1.00 90.25 151 GLY A N 1
ATOM 1196 C CA . GLY A 1 151 ? 20.440 -9.820 -16.637 1.00 90.25 151 GLY A CA 1
ATOM 1197 C C . GLY A 1 151 ? 20.030 -10.681 -15.438 1.00 90.25 151 GLY A C 1
ATOM 1198 O O . GLY A 1 151 ? 20.208 -11.898 -15.460 1.00 90.25 151 GLY A O 1
ATOM 1199 N N . GLU A 1 152 ? 19.458 -10.079 -14.394 1.00 88.38 152 GLU A N 1
ATOM 1200 C CA . GLU A 1 152 ? 18.930 -10.820 -13.243 1.00 88.38 152 GLU A CA 1
ATOM 1201 C C . GLU A 1 152 ? 17.639 -11.586 -13.579 1.00 88.38 152 GLU A C 1
ATOM 1203 O O . GLU A 1 152 ? 17.468 -12.712 -13.113 1.00 88.38 152 GLU A O 1
ATOM 1208 N N . ILE A 1 153 ? 16.747 -11.021 -14.400 1.00 88.62 153 ILE A N 1
ATOM 1209 C CA . ILE A 1 153 ? 15.535 -11.706 -14.879 1.00 88.62 153 ILE A CA 1
ATOM 1210 C C . ILE A 1 153 ? 15.919 -12.943 -15.695 1.00 88.62 153 ILE A C 1
ATOM 1212 O O . ILE A 1 153 ? 15.404 -14.030 -15.435 1.00 88.62 153 ILE A O 1
ATOM 1216 N N . GLU A 1 154 ? 16.856 -12.796 -16.632 1.00 90.19 154 GLU A N 1
ATOM 1217 C CA . GLU A 1 154 ? 17.333 -13.904 -17.461 1.00 90.19 154 GLU A CA 1
ATOM 1218 C C . GLU A 1 154 ? 18.010 -14.985 -16.609 1.00 90.19 154 GLU A C 1
ATOM 1220 O O . GLU A 1 154 ? 17.733 -16.173 -16.763 1.00 90.19 154 GLU A O 1
ATOM 1225 N N . ARG A 1 155 ? 18.839 -14.581 -15.636 1.00 86.50 155 ARG A N 1
ATOM 1226 C CA . ARG A 1 155 ? 19.468 -15.509 -14.689 1.00 86.50 155 ARG A CA 1
ATOM 1227 C C . ARG A 1 155 ? 18.427 -16.335 -13.929 1.00 86.50 155 ARG A C 1
ATOM 1229 O O . ARG A 1 155 ? 18.605 -17.542 -13.801 1.00 86.50 155 ARG A O 1
ATOM 1236 N N . ARG A 1 156 ? 17.360 -15.705 -13.424 1.00 84.50 156 ARG A N 1
ATOM 1237 C CA . ARG A 1 156 ? 16.284 -16.411 -12.703 1.00 84.50 156 ARG A CA 1
ATOM 1238 C C . ARG A 1 156 ? 15.548 -17.387 -13.600 1.00 84.50 156 ARG A C 1
ATOM 1240 O O . ARG A 1 156 ? 15.346 -18.527 -13.204 1.00 84.50 156 ARG A O 1
ATOM 1247 N N . ARG A 1 157 ? 15.226 -16.960 -14.819 1.00 87.06 157 ARG A N 1
ATOM 1248 C CA . ARG A 1 157 ? 14.577 -17.812 -15.812 1.00 87.06 157 ARG A CA 1
ATOM 1249 C C . ARG A 1 157 ? 15.400 -19.068 -16.113 1.00 87.06 157 ARG A C 1
ATOM 1251 O O . ARG A 1 157 ? 14.845 -20.159 -16.139 1.00 87.06 157 ARG A O 1
ATOM 1258 N N . MET A 1 158 ? 16.717 -18.931 -16.280 1.00 83.19 158 MET A N 1
ATOM 1259 C CA . MET A 1 158 ? 17.607 -20.077 -16.509 1.00 83.19 158 MET A CA 1
ATOM 1260 C C . MET A 1 158 ? 17.687 -21.031 -15.309 1.00 83.19 158 MET A C 1
ATOM 1262 O O . MET A 1 158 ? 17.801 -22.236 -15.510 1.00 83.19 158 M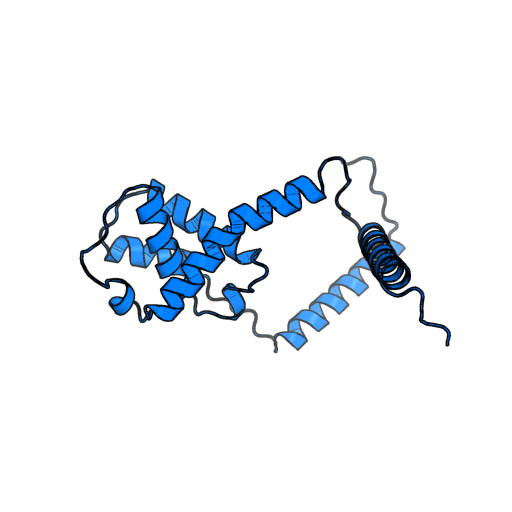ET A O 1
ATOM 1266 N N . MET A 1 159 ? 17.644 -20.517 -14.073 1.00 79.50 159 MET A N 1
ATOM 1267 C CA . MET A 1 159 ? 17.609 -21.365 -12.872 1.00 79.50 159 MET A CA 1
ATOM 1268 C C . MET A 1 159 ? 16.298 -22.151 -12.786 1.00 79.50 159 MET A C 1
ATOM 1270 O O . MET A 1 159 ? 16.335 -23.352 -12.555 1.00 79.50 159 MET A O 1
ATOM 1274 N N . GLU A 1 160 ? 15.163 -21.498 -13.052 1.00 79.94 160 GLU A N 1
ATOM 1275 C CA . GLU A 1 160 ? 13.857 -22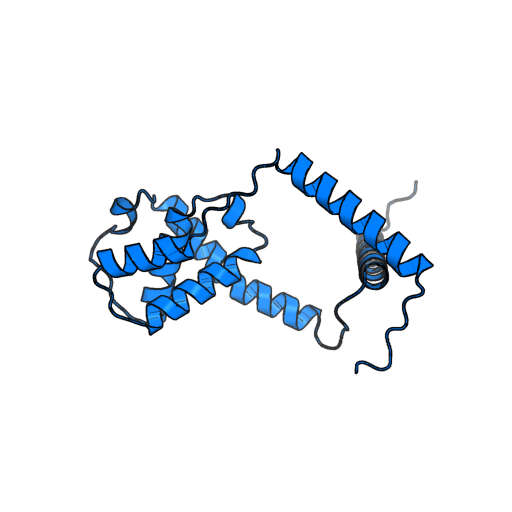.162 -13.090 1.00 79.94 160 GLU A CA 1
ATOM 1276 C C . GLU A 1 160 ? 13.840 -23.266 -14.159 1.00 79.94 160 GLU A C 1
ATOM 1278 O O . GLU A 1 160 ? 13.500 -24.404 -13.855 1.00 79.94 160 GLU A O 1
ATOM 1283 N N . GLU A 1 161 ? 14.270 -22.974 -15.392 1.00 73.75 161 GLU A N 1
ATOM 1284 C CA . GLU A 1 161 ? 14.346 -23.957 -16.488 1.00 73.75 161 GLU A CA 1
ATOM 1285 C C . GLU A 1 161 ? 15.304 -25.132 -16.182 1.00 73.75 161 GLU A C 1
ATOM 1287 O O . GLU A 1 161 ? 15.051 -26.255 -16.621 1.00 73.75 161 GLU A O 1
ATOM 1292 N N . GLY A 1 162 ? 16.377 -24.902 -15.417 1.00 68.69 162 GLY A N 1
ATOM 1293 C CA . GLY A 1 162 ? 17.300 -25.944 -14.956 1.00 68.69 162 GLY A CA 1
ATOM 1294 C C . GLY A 1 162 ? 16.684 -26.881 -13.915 1.00 68.69 162 GLY A C 1
ATOM 1295 O O . GLY A 1 162 ? 16.790 -28.098 -14.062 1.00 68.69 162 GLY A O 1
ATOM 1296 N N . ASP A 1 163 ? 15.978 -26.327 -12.928 1.00 68.75 163 ASP A N 1
ATOM 1297 C CA . ASP A 1 163 ? 15.275 -27.103 -11.898 1.00 68.75 163 ASP A CA 1
ATOM 1298 C C . ASP A 1 163 ? 14.166 -27.979 -12.522 1.00 68.75 163 ASP A C 1
ATOM 1300 O O . ASP A 1 163 ? 14.025 -29.150 -12.170 1.00 68.75 163 ASP A O 1
ATOM 1304 N N . TRP A 1 164 ? 13.446 -27.474 -13.537 1.00 57.19 164 TRP A N 1
ATOM 1305 C CA . TRP A 1 164 ? 12.459 -28.258 -14.303 1.00 57.19 164 TRP A CA 1
ATOM 1306 C C . TRP A 1 164 ? 13.070 -29.469 -15.030 1.00 57.19 164 TRP A C 1
ATOM 1308 O O . TRP A 1 164 ? 12.430 -30.516 -15.132 1.00 57.19 164 TRP A O 1
ATOM 1318 N N . LEU A 1 165 ? 14.297 -29.343 -15.549 1.00 59.31 165 LEU A N 1
ATOM 1319 C CA . LEU A 1 165 ? 14.999 -30.430 -16.245 1.00 59.31 165 LEU A CA 1
ATOM 1320 C C . LEU A 1 165 ? 15.605 -31.461 -15.278 1.00 59.31 165 LEU A C 1
ATOM 1322 O O . LEU A 1 165 ? 15.776 -32.621 -15.657 1.00 59.31 165 LEU A O 1
ATOM 1326 N N . GLU A 1 166 ? 15.925 -31.058 -14.045 1.00 59.19 166 GLU A N 1
ATOM 1327 C CA . GLU A 1 166 ? 16.359 -31.972 -12.982 1.00 59.19 166 GLU A CA 1
ATOM 1328 C C . GLU A 1 166 ? 15.181 -32.731 -12.344 1.00 59.19 166 GLU A C 1
ATOM 1330 O O . GLU A 1 166 ? 15.333 -33.909 -12.007 1.00 59.19 166 GLU A O 1
ATOM 1335 N N . GLU A 1 167 ? 14.002 -32.106 -12.226 1.00 59.75 167 GLU A N 1
ATOM 1336 C CA . GLU A 1 167 ? 12.790 -32.744 -11.690 1.00 59.75 167 GLU A CA 1
ATOM 1337 C C . GLU A 1 167 ? 12.107 -33.711 -12.679 1.00 59.75 167 GLU A C 1
ATOM 1339 O O . GLU A 1 167 ? 11.491 -34.685 -12.236 1.00 59.75 167 GLU A O 1
ATOM 1344 N N . ASP A 1 168 ? 12.257 -33.518 -13.998 1.00 57.59 168 ASP A N 1
ATOM 1345 C CA . ASP A 1 168 ? 11.715 -34.426 -15.024 1.00 57.59 168 ASP A CA 1
ATOM 1346 C C . ASP A 1 168 ? 12.774 -34.870 -16.062 1.00 57.59 168 ASP A C 1
ATOM 1348 O O . ASP A 1 168 ? 12.800 -34.397 -17.205 1.00 57.59 168 ASP A O 1
ATOM 1352 N N . PRO A 1 169 ? 13.647 -35.844 -15.720 1.00 57.97 169 PRO A N 1
ATOM 1353 C CA . PRO A 1 169 ? 14.697 -36.340 -16.618 1.00 57.97 169 PRO A CA 1
ATOM 1354 C C . PRO A 1 169 ? 14.162 -37.101 -17.852 1.00 57.97 169 PRO A C 1
ATOM 1356 O O . PRO A 1 169 ? 14.948 -37.602 -18.663 1.00 57.97 169 PRO A O 1
ATOM 1359 N N . GLY A 1 170 ? 12.838 -37.245 -17.987 1.00 57.31 170 GLY A N 1
ATOM 1360 C CA . GLY A 1 170 ? 12.173 -37.999 -19.047 1.00 57.31 170 GLY A CA 1
ATOM 1361 C C . GLY A 1 170 ? 11.848 -37.209 -20.317 1.00 57.31 170 GLY A C 1
ATOM 1362 O O . GLY A 1 170 ? 11.471 -37.826 -21.317 1.00 57.31 170 GLY A O 1
ATOM 1363 N N . TYR A 1 171 ? 11.997 -35.882 -20.330 1.00 51.72 171 TYR A N 1
ATOM 1364 C CA . TYR A 1 171 ? 11.628 -35.081 -21.498 1.00 51.72 171 TYR A CA 1
ATOM 1365 C C . TYR A 1 171 ? 12.719 -35.112 -22.585 1.00 51.72 171 TYR A C 1
ATOM 1367 O O . TYR A 1 171 ? 13.793 -34.524 -22.447 1.00 51.72 171 TYR A O 1
ATOM 1375 N N . ARG A 1 172 ? 12.440 -35.787 -23.709 1.00 50.06 172 ARG A N 1
ATOM 1376 C CA . ARG A 1 172 ? 13.145 -35.573 -24.986 1.00 50.06 172 ARG A CA 1
ATOM 1377 C C . ARG A 1 172 ? 12.149 -35.057 -26.034 1.00 50.06 172 ARG A C 1
ATOM 1379 O O . ARG A 1 172 ? 11.060 -35.626 -26.104 1.00 50.06 172 ARG A O 1
ATOM 1386 N N . PRO A 1 173 ? 12.510 -34.019 -26.814 1.00 62.06 173 PRO A N 1
ATOM 1387 C CA . PRO A 1 173 ? 11.660 -33.467 -27.870 1.00 62.06 173 PRO A CA 1
ATOM 1388 C C . PRO A 1 173 ? 11.392 -34.462 -29.006 1.00 62.06 173 PRO A C 1
ATOM 1390 O O . PRO A 1 173 ? 12.242 -35.357 -29.237 1.00 62.06 173 PRO A O 1
#

Sequence (173 aa):
MPESYHLTEGDYHAQRLILLRIESIILRTLGFNTHVALPHTIALTYLQTLGVPSSAVAHRVFEHLNSALLSPQLLYVTHQPNALAVASIYLASREVGVKLVDGDWWEVFDVDREDLGFLVVGMRSMEGFARAEMEKWKGLRVPMTVDELEGEIERRRMMEEGDWLEEDPGYRP